Protein AF-A0AAJ2NTK8-F1 (afdb_monomer)

Secondary structure (DSSP, 8-state):
-TTTTSTTHHHHHHHHHHHHHHHHTSHHHHHSHHHHHHHHHHHHHHHHHHHHHHHHHHHHHHHHHHS-HHHHHHHTT-

InterPro domains:
  IPR019712 Tetraprenyl-beta-curcumene synthase YtpB-like [PF10776] (2-61)

Solvent-accessible surface area (backbone atoms only — not comparable to full-atom values): 4261 Å² total; per-residue (Å²): 118,95,48,71,84,43,84,65,31,69,58,57,51,43,50,58,23,22,51,53,9,40,65,57,34,35,69,77,39,63,73,36,72,68,53,35,55,51,42,54,52,53,32,63,75,45,35,70,49,5,46,52,32,20,51,49,40,42,50,52,52,51,50,59,71,70,51,56,74,69,59,56,56,55,63,74,73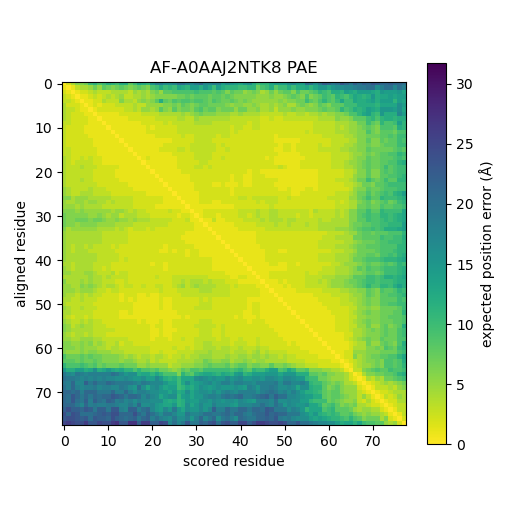,109

Foldseek 3Di:
DVLPPPVVSVVVLLVVLLVLLLVCLDPVQVVDPVSVVVSVVVNVVSPDSSVVNNVVNNVVVVVVVVDDPVVVVVVVVD

Structure (mmCIF, N/CA/C/O backbone):
data_AF-A0AAJ2NTK8-F1
#
_entry.id   AF-A0AAJ2NTK8-F1
#
loop_
_atom_site.group_PDB
_atom_site.id
_atom_site.type_symbol
_atom_site.label_atom_id
_atom_site.label_alt_id
_atom_site.label_comp_id
_atom_site.label_asym_id
_atom_site.label_entity_id
_atom_site.label_seq_id
_atom_site.pdbx_PDB_ins_code
_atom_site.Cartn_x
_atom_site.Cartn_y
_atom_site.Cartn_z
_atom_site.occupancy
_atom_site.B_iso_or_equiv
_atom_site.auth_seq_id
_atom_site.auth_comp_id
_atom_site.auth_asym_id
_atom_site.auth_atom_id
_atom_site.pdbx_PDB_model_num
ATOM 1 N N . LYS A 1 1 ? 0.010 -7.221 -16.977 1.00 63.53 1 LYS A N 1
ATOM 2 C CA . LYS A 1 1 ? -0.517 -7.245 -18.355 1.00 63.53 1 LYS A CA 1
ATOM 3 C C . LYS A 1 1 ? -0.717 -5.844 -18.939 1.00 63.53 1 LYS A C 1
ATOM 5 O O . LYS A 1 1 ? 0.067 -5.459 -19.785 1.00 63.53 1 LYS A O 1
ATOM 10 N N . HIS A 1 2 ? -1.658 -5.022 -18.453 1.00 80.94 2 HIS A N 1
ATOM 11 C CA . HIS A 1 2 ? -1.971 -3.722 -19.093 1.00 80.94 2 HIS A CA 1
ATOM 12 C C . HIS A 1 2 ? -0.858 -2.656 -19.079 1.00 80.94 2 HIS A C 1
ATOM 14 O O . HIS A 1 2 ? -0.886 -1.746 -19.892 1.00 80.94 2 HIS A O 1
ATOM 20 N N . THR A 1 3 ? 0.130 -2.752 -18.186 1.00 87.50 3 THR A N 1
ATOM 21 C CA . THR A 1 3 ? 1.224 -1.766 -18.093 1.00 87.50 3 THR A CA 1
ATOM 22 C C . THR A 1 3 ? 2.528 -2.224 -18.742 1.00 87.50 3 THR A C 1
ATOM 24 O O . THR A 1 3 ? 3.547 -1.561 -18.582 1.00 87.50 3 THR A O 1
ATOM 27 N N . GLU A 1 4 ? 2.556 -3.385 -19.398 1.00 88.69 4 GLU A N 1
ATOM 28 C CA . GLU A 1 4 ? 3.807 -3.982 -19.895 1.00 88.69 4 GLU A CA 1
ATOM 29 C C . GLU A 1 4 ? 4.391 -3.252 -21.104 1.00 88.69 4 GLU A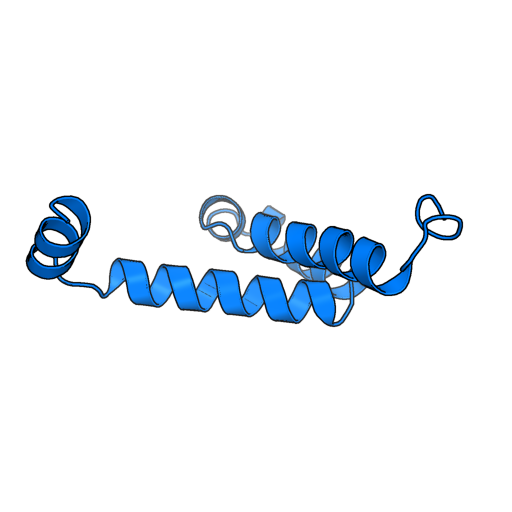 C 1
ATOM 31 O O . GLU A 1 4 ? 5.611 -3.244 -21.258 1.00 88.69 4 GLU A O 1
ATOM 36 N N . LEU A 1 5 ? 3.528 -2.609 -21.895 1.00 92.81 5 L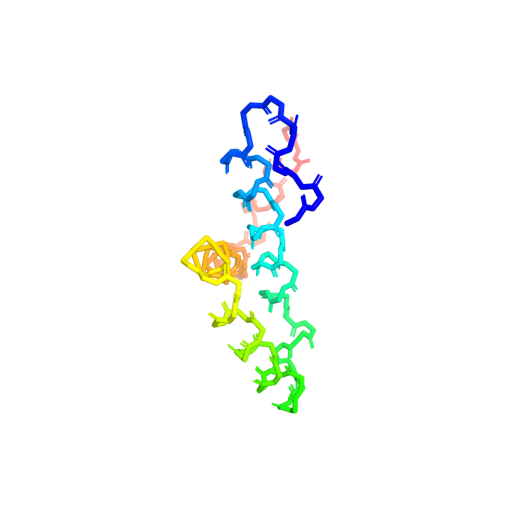EU A N 1
ATOM 37 C CA . LEU A 1 5 ? 3.885 -1.847 -23.093 1.00 92.81 5 LEU A CA 1
ATOM 38 C C . LEU A 1 5 ? 4.067 -0.346 -22.820 1.00 92.81 5 LEU A C 1
ATOM 40 O O . LEU A 1 5 ? 4.416 0.401 -23.726 1.00 92.81 5 LEU A O 1
ATOM 44 N N . LEU A 1 6 ? 3.830 0.108 -21.583 1.00 93.31 6 LEU A N 1
ATOM 45 C CA . LEU A 1 6 ? 4.021 1.513 -21.231 1.00 93.31 6 LEU A CA 1
ATOM 46 C C . LEU A 1 6 ? 5.518 1.838 -21.106 1.00 93.31 6 LEU A C 1
ATOM 48 O O . LEU A 1 6 ? 6.267 1.043 -20.513 1.00 93.31 6 LEU A O 1
ATOM 52 N N . PRO A 1 7 ? 5.959 3.021 -21.580 1.00 93.56 7 PRO A N 1
ATOM 53 C CA . PRO A 1 7 ? 7.285 3.522 -21.246 1.00 93.56 7 PRO A CA 1
ATOM 54 C C . PRO A 1 7 ? 7.426 3.574 -19.722 1.00 93.56 7 PRO A C 1
ATOM 56 O O . PRO A 1 7 ? 6.464 3.809 -18.997 1.00 93.56 7 PRO A O 1
ATOM 59 N N . HIS A 1 8 ? 8.616 3.270 -19.206 1.00 94.75 8 HIS A N 1
ATOM 60 C CA . HIS A 1 8 ? 8.857 3.174 -17.761 1.00 94.75 8 HIS A CA 1
ATOM 61 C C . HIS A 1 8 ? 7.906 2.206 -17.021 1.00 94.75 8 HIS A C 1
ATOM 63 O O . HIS A 1 8 ? 7.517 2.459 -15.881 1.00 94.75 8 HIS A O 1
ATOM 69 N N . LYS A 1 9 ? 7.564 1.051 -17.612 1.00 94.44 9 LYS A N 1
ATOM 70 C CA . LYS A 1 9 ? 6.632 0.051 -17.039 1.00 94.44 9 LYS A CA 1
ATOM 71 C C . LYS A 1 9 ? 6.777 -0.235 -15.537 1.00 94.44 9 LYS A C 1
ATOM 73 O O . LYS A 1 9 ? 5.773 -0.432 -14.856 1.00 94.44 9 LYS A O 1
ATOM 78 N N . LYS A 1 10 ? 8.006 -0.252 -14.998 1.00 93.62 10 LYS A N 1
ATOM 79 C CA . LYS A 1 10 ? 8.265 -0.479 -13.562 1.00 93.62 10 LYS A CA 1
ATOM 80 C C . LYS A 1 10 ? 7.642 0.616 -12.692 1.00 93.62 10 LYS A C 1
ATOM 82 O O . LYS A 1 10 ? 7.076 0.300 -11.650 1.00 93.62 10 LYS A O 1
ATOM 87 N N . PHE A 1 11 ? 7.702 1.870 -13.136 1.00 95.25 11 PHE A N 1
ATOM 88 C CA . PHE A 1 11 ? 7.076 2.999 -12.454 1.00 95.25 11 PHE A CA 1
ATOM 89 C C . PHE A 1 11 ? 5.553 2.852 -12.440 1.00 95.25 11 PHE A C 1
ATOM 91 O O . PHE A 1 11 ? 4.945 2.870 -11.377 1.00 95.25 11 PHE A O 1
ATOM 98 N N . HIS A 1 12 ? 4.926 2.577 -13.584 1.00 95.56 12 HIS A N 1
ATOM 99 C CA . HIS A 1 12 ? 3.472 2.377 -13.632 1.00 95.56 12 HIS A CA 1
ATOM 100 C C . HIS A 1 12 ? 3.006 1.182 -12.785 1.00 95.56 12 HIS A C 1
ATOM 102 O O . HIS A 1 12 ? 1.989 1.256 -12.097 1.00 95.56 12 HIS A O 1
ATOM 108 N N . GLN A 1 13 ? 3.771 0.087 -12.768 1.00 94.25 13 GLN A N 1
ATOM 109 C CA . GLN A 1 13 ? 3.499 -1.047 -11.880 1.00 94.25 13 GLN A CA 1
ATOM 110 C C . GLN A 1 13 ? 3.642 -0.674 -10.401 1.00 94.25 13 GLN A C 1
ATOM 112 O O . GLN A 1 13 ? 2.839 -1.132 -9.584 1.00 94.25 13 GLN A O 1
ATOM 117 N N . LEU A 1 14 ? 4.642 0.144 -10.056 1.00 95.50 14 LEU A N 1
ATOM 118 C CA . LEU A 1 14 ? 4.819 0.683 -8.711 1.00 95.50 14 LEU A CA 1
ATOM 119 C C . LEU A 1 14 ? 3.611 1.530 -8.307 1.00 95.50 14 LEU A C 1
ATOM 1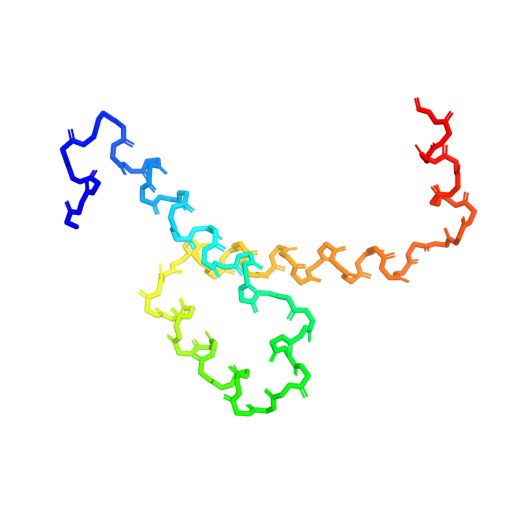21 O O . LEU A 1 14 ? 3.071 1.292 -7.233 1.00 95.50 14 LEU A O 1
ATOM 125 N N . ILE A 1 15 ? 3.154 2.447 -9.164 1.00 94.56 15 ILE A N 1
ATOM 126 C CA . ILE A 1 15 ? 1.982 3.293 -8.899 1.00 94.56 15 ILE A CA 1
ATOM 127 C C . ILE A 1 15 ? 0.729 2.437 -8.690 1.00 94.56 15 ILE A C 1
ATOM 129 O O . ILE A 1 15 ? 0.062 2.584 -7.669 1.00 94.56 15 ILE A O 1
ATOM 133 N N . ASN A 1 16 ? 0.449 1.477 -9.574 1.00 94.81 16 ASN A N 1
ATOM 134 C CA . ASN A 1 16 ? -0.737 0.621 -9.452 1.00 94.81 16 ASN A CA 1
ATOM 135 C C . ASN A 1 16 ? -0.737 -0.196 -8.151 1.00 94.81 16 ASN A C 1
ATOM 137 O O . ASN A 1 16 ? -1.743 -0.262 -7.443 1.00 94.81 16 ASN A O 1
ATOM 141 N N . ARG A 1 17 ? 0.405 -0.804 -7.807 1.00 95.62 17 ARG A N 1
ATOM 142 C CA . ARG A 1 17 ? 0.553 -1.564 -6.556 1.00 95.62 17 ARG A CA 1
ATOM 143 C C . ARG A 1 17 ? 0.558 -0.648 -5.334 1.00 95.62 17 ARG A C 1
ATOM 145 O O . ARG A 1 17 ? 0.027 -1.022 -4.291 1.00 95.62 17 ARG A O 1
ATOM 152 N N . GLY A 1 18 ? 1.150 0.532 -5.443 1.00 96.50 18 GLY A N 1
ATOM 153 C CA . GLY A 1 18 ? 1.240 1.504 -4.363 1.00 96.50 18 GLY A CA 1
ATOM 154 C C . GLY A 1 18 ? -0.117 2.085 -4.001 1.00 96.5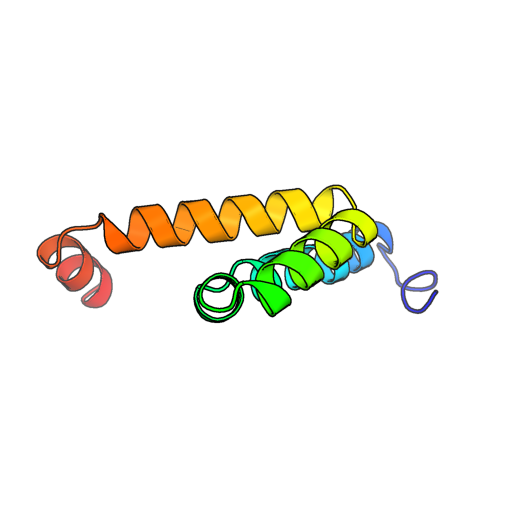0 18 GLY A C 1
ATOM 155 O O . GLY A 1 18 ? -0.499 2.042 -2.833 1.00 96.50 18 GLY A O 1
ATOM 156 N N . LEU A 1 19 ? -0.893 2.509 -5.001 1.00 96.50 19 LEU A N 1
ATOM 157 C CA . LEU A 1 19 ? -2.271 2.968 -4.823 1.00 96.50 19 LEU A CA 1
ATOM 158 C C . LEU A 1 19 ? -3.108 1.912 -4.102 1.00 96.50 19 LEU A C 1
ATOM 160 O O . LEU A 1 19 ? -3.750 2.229 -3.103 1.00 96.50 19 LEU A O 1
ATOM 164 N N . LEU A 1 20 ? -3.025 0.645 -4.523 1.00 95.88 20 LEU A N 1
ATOM 165 C CA . LEU A 1 20 ? -3.682 -0.466 -3.829 1.00 95.88 20 LEU A CA 1
ATOM 166 C C . LEU A 1 20 ? -3.341 -0.493 -2.326 1.00 95.88 20 LEU A C 1
ATOM 168 O O . LEU A 1 20 ? -4.236 -0.624 -1.492 1.00 95.88 20 LEU A O 1
ATOM 172 N N . GLY A 1 21 ? -2.065 -0.317 -1.969 1.00 97.06 21 GLY A N 1
ATOM 173 C CA . GLY A 1 21 ? -1.618 -0.220 -0.576 1.00 97.06 21 GLY A CA 1
ATOM 174 C C . GLY A 1 21 ? -2.238 0.962 0.177 1.00 97.06 21 GLY A C 1
ATOM 175 O O . GLY A 1 21 ? -2.742 0.787 1.289 1.00 97.06 21 GLY A O 1
ATOM 176 N N . ILE A 1 22 ? -2.265 2.146 -0.444 1.00 96.81 22 ILE A N 1
ATOM 177 C CA . ILE A 1 22 ? -2.857 3.365 0.132 1.00 96.81 22 ILE A CA 1
ATOM 178 C C . ILE A 1 22 ? -4.352 3.166 0.399 1.00 96.81 22 ILE A C 1
ATOM 180 O O . ILE A 1 22 ? -4.807 3.417 1.518 1.00 96.81 22 ILE A O 1
ATOM 184 N N . TYR A 1 23 ? -5.109 2.664 -0.580 1.00 95.94 23 TYR A N 1
ATOM 185 C CA . TYR A 1 23 ? -6.550 2.434 -0.438 1.00 95.94 23 TYR A CA 1
ATOM 186 C C . TYR A 1 23 ? -6.859 1.441 0.684 1.00 95.94 23 TYR A C 1
ATOM 188 O O . TYR A 1 23 ? -7.739 1.681 1.514 1.00 95.94 23 TYR A O 1
ATOM 196 N N . LEU A 1 24 ? -6.101 0.347 0.759 1.00 97.00 24 LEU A N 1
ATOM 197 C CA . LEU A 1 24 ? -6.312 -0.680 1.778 1.00 97.00 24 LEU A CA 1
ATOM 198 C C . LEU A 1 24 ? -5.860 -0.247 3.182 1.00 97.00 24 LEU A C 1
ATOM 200 O O . LEU A 1 24 ? -6.293 -0.850 4.164 1.00 97.00 24 LEU A O 1
ATOM 204 N N . SER A 1 25 ? -5.037 0.802 3.300 1.00 96.19 25 SER A N 1
ATOM 205 C CA . SER A 1 25 ? -4.611 1.373 4.590 1.00 96.19 25 SER A CA 1
ATOM 206 C C . SER A 1 25 ? -5.707 2.168 5.310 1.00 96.19 25 SER A C 1
ATOM 208 O O . SER A 1 25 ? -5.550 2.515 6.485 1.00 96.19 25 SER A O 1
ATOM 210 N N . ASP A 1 26 ? -6.818 2.466 4.630 1.00 95.44 26 ASP A N 1
ATOM 211 C CA . ASP A 1 26 ? -7.857 3.338 5.161 1.00 95.44 26 ASP A CA 1
ATOM 212 C C . ASP A 1 26 ? -8.506 2.796 6.449 1.00 95.44 26 ASP A C 1
ATOM 214 O O . ASP A 1 26 ? -8.691 1.590 6.657 1.00 95.44 26 ASP A O 1
ATOM 218 N N . SER A 1 27 ? -8.880 3.708 7.349 1.00 92.44 27 SER A N 1
ATOM 219 C CA . SER A 1 27 ? -9.497 3.352 8.629 1.00 92.44 27 SER A CA 1
ATOM 220 C C . SER A 1 27 ? -10.821 2.603 8.443 1.00 92.44 27 SER A C 1
ATOM 222 O O . SER A 1 27 ? -11.125 1.707 9.238 1.00 92.44 27 SER A O 1
ATOM 224 N N . LYS A 1 28 ? -11.571 2.888 7.371 1.00 94.06 28 LYS A N 1
ATOM 225 C CA . LYS A 1 28 ? -12.830 2.209 7.025 1.00 94.06 28 LYS A CA 1
ATOM 226 C C . LYS A 1 28 ? -12.619 0.712 6.786 1.00 94.06 28 LYS A C 1
ATOM 228 O O . LYS A 1 28 ? -13.419 -0.096 7.254 1.00 94.06 28 LYS A O 1
ATOM 233 N N . VAL A 1 29 ? -11.504 0.338 6.154 1.00 95.31 29 VAL A N 1
ATOM 234 C CA . VAL A 1 29 ? -11.119 -1.060 5.890 1.00 95.31 29 VAL A CA 1
ATOM 235 C C . VAL A 1 29 ? -10.808 -1.786 7.201 1.00 95.31 29 VAL A C 1
ATOM 237 O O . VAL A 1 29 ? -11.230 -2.923 7.418 1.00 95.31 29 VAL A O 1
ATOM 240 N N . ARG A 1 30 ? -10.105 -1.117 8.124 1.00 90.50 30 ARG A N 1
ATOM 241 C CA . ARG A 1 30 ? -9.696 -1.704 9.411 1.00 90.50 30 ARG A CA 1
ATOM 242 C C . ARG A 1 30 ? -10.839 -1.885 10.409 1.00 90.50 30 ARG A C 1
ATOM 244 O O . ARG A 1 30 ? -10.727 -2.771 11.257 1.00 90.50 30 ARG A O 1
ATOM 251 N N . ARG A 1 31 ? -11.902 -1.076 10.322 1.00 94.00 31 ARG A N 1
ATOM 252 C CA . ARG A 1 31 ? -13.073 -1.147 11.220 1.00 94.00 31 ARG A CA 1
ATOM 253 C C . ARG A 1 31 ? -13.856 -2.454 11.081 1.00 94.00 31 ARG A C 1
ATOM 255 O O . ARG A 1 31 ? -14.503 -2.871 12.033 1.00 94.00 31 ARG A O 1
ATOM 262 N N . GLN A 1 32 ? -13.777 -3.120 9.931 1.00 95.38 32 GLN A N 1
ATOM 263 C CA . GLN A 1 32 ? -14.538 -4.336 9.654 1.00 95.38 32 GLN A CA 1
ATOM 264 C C . GLN A 1 32 ? -13.611 -5.559 9.627 1.00 95.38 32 GLN A C 1
ATOM 266 O O . GLN A 1 32 ? -12.757 -5.688 8.751 1.00 95.38 32 GLN A O 1
ATOM 271 N N . LYS A 1 33 ? -13.778 -6.501 10.569 1.00 94.88 33 LYS A N 1
ATOM 272 C CA . LYS A 1 33 ? -12.869 -7.659 10.738 1.00 94.88 33 LYS A CA 1
ATOM 273 C C . LYS A 1 33 ? -12.728 -8.506 9.463 1.00 94.88 33 LYS A C 1
ATOM 275 O O . LYS A 1 33 ? -11.612 -8.895 9.120 1.00 94.88 33 LYS A O 1
ATOM 280 N N . LYS A 1 34 ? -13.839 -8.766 8.760 1.00 96.56 34 LYS A N 1
ATOM 281 C CA . LYS A 1 34 ? -13.860 -9.537 7.502 1.00 96.56 34 LYS A CA 1
ATOM 282 C C . LYS A 1 34 ? -13.125 -8.798 6.378 1.00 96.56 34 LYS A C 1
ATOM 284 O O . LYS A 1 34 ? -12.228 -9.369 5.764 1.00 96.56 34 LYS A O 1
ATOM 289 N N . VAL A 1 35 ? -13.425 -7.511 6.187 1.00 96.50 35 VAL A N 1
ATOM 290 C CA . VAL A 1 35 ? -12.777 -6.665 5.170 1.00 96.50 35 VAL A CA 1
ATOM 291 C C . VAL A 1 35 ? -11.282 -6.527 5.444 1.00 96.50 35 VAL A C 1
ATOM 293 O O . VAL A 1 35 ? -10.477 -6.689 4.536 1.00 96.50 35 VAL A O 1
ATOM 296 N N . ARG A 1 36 ? -10.876 -6.349 6.705 1.00 95.88 36 ARG A N 1
ATOM 297 C CA . ARG A 1 36 ? -9.460 -6.319 7.093 1.00 95.88 36 ARG A CA 1
ATOM 298 C C . ARG A 1 36 ? -8.730 -7.619 6.748 1.00 95.88 36 ARG A C 1
ATOM 300 O O . ARG A 1 36 ? -7.570 -7.576 6.347 1.00 95.88 36 ARG A O 1
ATOM 307 N N . LYS A 1 37 ? -9.378 -8.777 6.923 1.00 96.69 37 LYS A N 1
ATOM 308 C CA . LYS A 1 37 ? -8.797 -10.080 6.556 1.00 96.69 37 LYS A CA 1
ATOM 309 C C . LYS A 1 37 ? -8.610 -10.184 5.039 1.00 96.69 37 LYS A C 1
ATOM 311 O O . LYS A 1 37 ? -7.527 -10.563 4.604 1.00 96.69 37 LYS A O 1
ATOM 316 N N . LEU A 1 38 ? -9.619 -9.783 4.262 1.00 96.50 38 LEU A N 1
ATOM 317 C CA . LEU A 1 38 ? -9.544 -9.709 2.798 1.00 96.50 38 LEU A CA 1
ATOM 318 C C . LEU A 1 38 ? -8.436 -8.757 2.332 1.00 96.50 38 LEU A C 1
ATOM 320 O O . LEU A 1 38 ? -7.584 -9.151 1.543 1.00 96.50 38 LEU A O 1
ATOM 324 N N . ALA A 1 39 ? -8.380 -7.548 2.892 1.00 96.12 39 ALA A N 1
ATOM 325 C CA . ALA A 1 39 ? -7.368 -6.546 2.576 1.00 96.12 39 ALA A CA 1
ATOM 326 C C . ALA A 1 39 ? -5.943 -7.076 2.774 1.00 96.12 39 ALA A C 1
ATOM 328 O O . ALA A 1 39 ? -5.095 -6.883 1.911 1.00 96.12 39 ALA A O 1
ATOM 329 N N . LYS A 1 40 ? -5.678 -7.813 3.863 1.00 95.06 40 LYS A N 1
ATOM 330 C CA . LYS A 1 40 ? -4.369 -8.455 4.080 1.00 95.06 40 LYS A CA 1
ATOM 331 C C . LYS A 1 40 ? -4.014 -9.463 2.984 1.00 95.06 40 LYS A C 1
ATOM 333 O O . LYS A 1 40 ? -2.857 -9.515 2.574 1.00 95.06 40 LYS A O 1
ATOM 338 N N . GLY A 1 41 ? -4.990 -10.236 2.505 1.00 96.31 41 GLY A N 1
ATOM 339 C CA . GLY A 1 41 ? -4.803 -11.134 1.362 1.00 96.31 41 GLY A CA 1
ATOM 340 C C . GLY A 1 41 ? -4.440 -10.365 0.092 1.00 96.31 41 GLY A C 1
ATOM 341 O O . GLY A 1 41 ? -3.443 -10.681 -0.552 1.00 96.31 41 GLY A O 1
ATOM 342 N N . ILE A 1 42 ? -5.181 -9.292 -0.199 1.00 95.50 42 ILE A N 1
ATOM 343 C CA . ILE A 1 42 ? -4.970 -8.448 -1.384 1.00 95.50 42 ILE A CA 1
ATOM 344 C C . ILE A 1 42 ? -3.597 -7.754 -1.343 1.00 95.50 42 ILE A C 1
ATOM 346 O O . ILE A 1 42 ? -2.873 -7.749 -2.339 1.00 95.50 42 ILE A O 1
ATOM 350 N N . ILE A 1 43 ? -3.186 -7.224 -0.186 1.00 96.25 43 ILE A N 1
ATOM 351 C CA . ILE A 1 43 ? -1.859 -6.608 -0.009 1.00 96.25 43 ILE A CA 1
ATOM 352 C C . ILE A 1 43 ? -0.757 -7.631 -0.290 1.00 96.25 43 ILE A C 1
ATOM 354 O O . ILE A 1 43 ? 0.202 -7.317 -0.993 1.00 96.25 43 ILE A O 1
ATOM 358 N N . LYS A 1 44 ? -0.908 -8.868 0.206 1.00 94.69 44 LYS A N 1
ATOM 359 C CA . LYS A 1 44 ? 0.067 -9.940 -0.028 1.00 94.69 44 LYS A CA 1
ATOM 360 C C . LYS A 1 44 ? 0.198 -10.262 -1.520 1.00 94.69 44 LYS A C 1
ATOM 362 O O . LYS A 1 44 ? 1.315 -10.426 -1.999 1.00 94.69 44 LYS A O 1
ATOM 367 N N . THR A 1 45 ? -0.912 -10.283 -2.261 1.00 93.50 45 THR A N 1
ATOM 368 C CA . THR A 1 45 ? -0.888 -10.481 -3.722 1.00 93.50 45 THR A CA 1
ATOM 369 C C . THR A 1 45 ? -0.340 -9.274 -4.492 1.00 93.50 45 THR A C 1
ATOM 371 O O . THR A 1 45 ? 0.233 -9.443 -5.565 1.00 93.50 45 THR A O 1
ATOM 374 N N . GLY A 1 46 ? -0.470 -8.059 -3.949 1.00 89.56 46 GLY A N 1
ATOM 375 C CA . GLY A 1 46 ? 0.064 -6.825 -4.540 1.00 89.56 46 GLY A CA 1
ATOM 376 C C . GLY A 1 46 ? 1.588 -6.673 -4.421 1.00 89.56 46 GLY A C 1
ATOM 377 O O . GLY A 1 46 ? 2.196 -5.884 -5.149 1.00 89.56 46 GLY A O 1
ATOM 378 N N . GLY A 1 47 ? 2.220 -7.466 -3.553 1.00 93.88 47 GLY A N 1
ATOM 379 C CA . GLY A 1 47 ? 3.668 -7.513 -3.366 1.00 93.88 47 GLY A CA 1
ATOM 380 C C . GLY A 1 47 ? 4.227 -6.358 -2.529 1.00 93.88 47 GLY A C 1
ATOM 381 O O . GLY A 1 47 ? 3.500 -5.606 -1.877 1.00 93.88 47 GLY A O 1
ATOM 382 N N . TRP A 1 48 ? 5.554 -6.219 -2.546 1.00 95.31 48 TRP A N 1
ATOM 383 C CA . TRP A 1 48 ? 6.289 -5.307 -1.660 1.00 95.31 48 TRP A CA 1
ATOM 384 C C . TRP A 1 48 ? 5.876 -3.841 -1.773 1.00 95.31 48 TRP A C 1
ATOM 386 O O . TRP A 1 48 ? 5.754 -3.168 -0.755 1.00 95.31 48 TRP A O 1
ATOM 396 N N . ALA A 1 49 ? 5.599 -3.358 -2.986 1.00 95.81 49 ALA A N 1
ATOM 397 C CA . ALA A 1 49 ? 5.120 -1.996 -3.196 1.00 95.81 49 ALA A CA 1
ATOM 398 C C . ALA A 1 49 ? 3.804 -1.742 -2.442 1.00 95.81 49 ALA A C 1
ATOM 400 O O . ALA A 1 49 ? 3.710 -0.795 -1.667 1.00 95.81 49 ALA A O 1
ATOM 401 N N . SER A 1 50 ? 2.811 -2.626 -2.589 1.00 97.06 50 SER A N 1
ATOM 402 C CA . SER A 1 50 ? 1.545 -2.508 -1.856 1.00 97.06 50 SER A CA 1
ATOM 403 C C . SER A 1 50 ? 1.750 -2.540 -0.346 1.00 97.06 50 SER A C 1
ATOM 405 O O . SER A 1 50 ? 1.102 -1.783 0.371 1.00 97.06 50 SER A O 1
ATOM 407 N N . TYR A 1 51 ? 2.670 -3.373 0.141 1.00 96.94 51 TYR A N 1
ATOM 408 C CA . TYR A 1 51 ? 2.984 -3.449 1.565 1.00 96.94 51 TYR A CA 1
ATOM 409 C C . TYR A 1 51 ? 3.640 -2.165 2.096 1.00 96.94 51 TYR A C 1
ATOM 411 O O . TYR A 1 51 ? 3.204 -1.638 3.120 1.00 96.94 51 TYR A O 1
ATOM 419 N N . PHE A 1 52 ? 4.628 -1.621 1.376 1.00 97.25 52 PHE A N 1
ATOM 420 C CA . PHE A 1 52 ? 5.290 -0.359 1.716 1.00 97.25 52 PHE A CA 1
ATOM 421 C C . PHE A 1 52 ? 4.272 0.775 1.832 1.00 97.25 52 PHE A C 1
ATOM 423 O O . PHE A 1 52 ? 4.170 1.416 2.878 1.00 97.25 52 PHE A O 1
ATOM 430 N N . PHE A 1 53 ? 3.467 0.992 0.793 1.00 97.56 53 PHE A N 1
ATOM 431 C CA . PHE A 1 53 ? 2.487 2.075 0.790 1.00 97.56 53 PHE A CA 1
ATOM 432 C C . PHE A 1 53 ? 1.367 1.862 1.817 1.00 97.56 53 PHE A C 1
ATOM 434 O O . PHE A 1 53 ? 0.907 2.828 2.424 1.00 97.56 53 PHE A O 1
ATOM 441 N N . TYR A 1 54 ? 0.975 0.611 2.082 1.00 97.19 54 TYR A N 1
ATOM 442 C CA . TYR A 1 54 ? 0.038 0.290 3.158 1.00 97.19 54 TYR A CA 1
ATOM 443 C C . TYR A 1 54 ? 0.577 0.713 4.530 1.00 97.19 54 TYR A C 1
ATOM 445 O O . TYR A 1 54 ? -0.116 1.416 5.265 1.00 97.19 54 TYR A O 1
ATOM 453 N N . LEU A 1 55 ? 1.815 0.335 4.870 1.00 96.38 55 LEU A N 1
ATOM 454 C CA . LEU A 1 55 ? 2.435 0.714 6.143 1.00 96.38 55 LEU A CA 1
ATOM 455 C C . LEU A 1 55 ? 2.619 2.227 6.270 1.00 96.38 55 LEU A C 1
ATOM 457 O O . LEU A 1 55 ? 2.286 2.789 7.313 1.00 96.38 55 LEU A O 1
ATOM 461 N N . ASN A 1 56 ? 3.076 2.890 5.206 1.00 96.38 56 ASN A N 1
ATOM 462 C CA . ASN A 1 56 ? 3.204 4.347 5.183 1.00 96.38 56 ASN A CA 1
ATOM 463 C C . ASN A 1 56 ? 1.853 5.029 5.432 1.00 96.38 56 ASN A C 1
ATOM 465 O O . ASN A 1 56 ? 1.764 5.930 6.262 1.00 96.38 56 ASN A O 1
ATOM 469 N N . GLY A 1 57 ? 0.779 4.557 4.791 1.00 95.19 57 GLY A N 1
ATOM 470 C CA . GLY A 1 57 ? -0.568 5.086 5.009 1.00 95.19 57 GLY A CA 1
ATOM 471 C C . GLY A 1 57 ? -1.060 4.915 6.450 1.00 95.19 57 GLY A C 1
ATOM 472 O O . GLY A 1 57 ? -1.724 5.801 6.992 1.00 95.19 57 GLY A O 1
ATOM 473 N N . LEU A 1 58 ? -0.697 3.810 7.110 1.00 94.62 58 LEU A N 1
ATOM 474 C CA . LEU A 1 58 ? -0.988 3.613 8.532 1.00 94.62 58 LEU A CA 1
ATOM 475 C C . LEU A 1 58 ? -0.186 4.563 9.424 1.00 94.62 58 LEU A C 1
ATOM 477 O O . LEU A 1 58 ? -0.769 5.165 10.329 1.00 94.62 58 LEU A O 1
ATOM 481 N N . ALA A 1 59 ? 1.117 4.694 9.171 1.00 94.50 59 ALA A N 1
ATOM 482 C CA . ALA A 1 59 ? 2.007 5.563 9.931 1.00 94.50 59 ALA A CA 1
ATOM 483 C C . ALA A 1 59 ? 1.572 7.028 9.814 1.00 94.50 59 ALA A C 1
ATOM 485 O O . ALA A 1 59 ? 1.348 7.677 10.834 1.00 94.50 59 ALA A O 1
ATOM 486 N N . TYR A 1 60 ? 1.325 7.506 8.592 1.00 92.81 60 TYR A N 1
ATOM 487 C CA . TYR A 1 60 ? 0.846 8.862 8.325 1.00 92.81 60 TYR A CA 1
ATOM 488 C C . TYR A 1 60 ? -0.434 9.182 9.107 1.00 92.81 60 TYR A C 1
ATOM 490 O O . TYR A 1 60 ? -0.517 10.200 9.788 1.00 92.81 60 TYR A O 1
ATOM 498 N N . ARG A 1 61 ? -1.421 8.278 9.093 1.00 89.19 61 ARG A N 1
ATOM 499 C CA . ARG A 1 61 ? -2.680 8.474 9.833 1.00 89.19 61 ARG A CA 1
ATOM 500 C C . ARG A 1 61 ? -2.497 8.393 11.343 1.00 89.19 61 ARG A C 1
ATOM 502 O O . ARG A 1 61 ? -3.245 9.036 12.074 1.00 89.19 61 ARG A O 1
ATOM 509 N N . SER A 1 62 ? -1.557 7.579 11.816 1.00 89.44 62 SER A N 1
ATOM 510 C CA . SER A 1 62 ? -1.217 7.533 13.238 1.00 89.44 62 SER A CA 1
ATOM 511 C C . SER A 1 62 ? -0.624 8.869 13.681 1.00 89.44 62 SER A C 1
ATOM 513 O O . SER A 1 62 ? -1.102 9.446 14.651 1.00 89.44 62 SER A O 1
ATOM 515 N N . LEU A 1 63 ? 0.334 9.400 12.917 1.00 89.88 63 LEU A N 1
ATOM 516 C CA . LEU A 1 63 ? 0.948 10.705 13.168 1.00 89.88 63 LEU A CA 1
ATOM 517 C C . LEU A 1 63 ? -0.084 11.837 13.106 1.00 89.88 63 LEU A C 1
ATOM 519 O O . LEU A 1 63 ? -0.144 12.664 14.011 1.00 89.88 63 LEU A O 1
ATOM 523 N N . GLN A 1 64 ? -0.960 11.829 12.098 1.00 87.12 64 GLN A N 1
ATOM 524 C CA . GLN A 1 64 ? -2.020 12.826 11.952 1.00 87.12 64 GLN A CA 1
ATOM 525 C C . GLN A 1 64 ? -2.984 12.834 13.148 1.00 87.12 64 GLN A C 1
ATOM 527 O O . GLN A 1 64 ? -3.392 13.900 13.595 1.00 87.12 64 GLN A O 1
ATOM 532 N N . LYS A 1 65 ? -3.327 11.664 13.706 1.00 84.62 65 LYS A N 1
ATOM 533 C CA . LYS A 1 65 ? -4.172 11.570 14.910 1.00 84.62 65 LYS A CA 1
ATOM 534 C C . LYS A 1 65 ? -3.477 12.054 16.179 1.00 84.62 65 LYS A C 1
ATOM 536 O O . LYS A 1 65 ? -4.148 12.549 17.075 1.00 84.62 65 LYS A O 1
ATOM 541 N N . SER A 1 66 ? -2.164 11.873 16.261 1.00 82.62 66 SER A N 1
ATOM 542 C CA . SER A 1 66 ? -1.348 12.312 17.395 1.00 82.62 66 SER A CA 1
ATOM 543 C C . SER A 1 66 ? -0.932 13.782 17.299 1.00 82.62 66 SER A C 1
ATOM 545 O O . SER A 1 66 ? -0.346 14.302 18.243 1.00 82.62 66 SER A O 1
ATOM 547 N N . THR A 1 67 ? -1.221 14.458 16.182 1.00 79.31 67 THR A N 1
ATOM 548 C CA . THR A 1 67 ? -0.876 15.868 15.992 1.00 79.31 67 THR A CA 1
ATOM 549 C C . THR A 1 67 ? -1.845 16.749 16.792 1.00 79.31 67 THR A C 1
ATOM 551 O O . THR A 1 67 ? -3.054 16.672 16.564 1.00 79.31 67 THR A O 1
ATOM 554 N N . PRO A 1 68 ? -1.357 17.600 17.711 1.00 80.12 68 PRO A N 1
ATOM 555 C CA . PRO A 1 68 ? -2.208 18.494 18.486 1.00 80.12 68 PRO A CA 1
ATOM 556 C C . PRO A 1 68 ? -3.015 19.463 17.599 1.00 80.12 68 PRO A C 1
ATOM 558 O O . PRO A 1 68 ? -2.471 19.972 16.613 1.00 80.12 68 PRO A O 1
ATOM 561 N N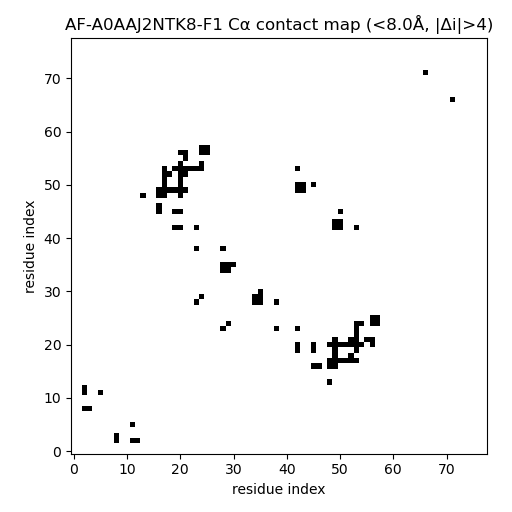 . PRO A 1 69 ? -4.259 19.825 17.981 1.00 74.12 69 PRO A N 1
ATOM 562 C CA . PRO A 1 69 ? -5.129 20.707 17.191 1.00 74.12 69 PRO A CA 1
ATOM 563 C C . PRO A 1 69 ? -4.521 22.080 16.869 1.00 74.12 69 PRO A C 1
ATOM 565 O O . PRO A 1 69 ? -4.889 22.705 15.875 1.00 74.12 69 PRO A O 1
ATOM 568 N N . PHE A 1 70 ? -3.595 22.566 17.706 1.00 78.94 70 PHE A N 1
ATOM 569 C CA . PHE A 1 70 ? -2.929 23.853 17.49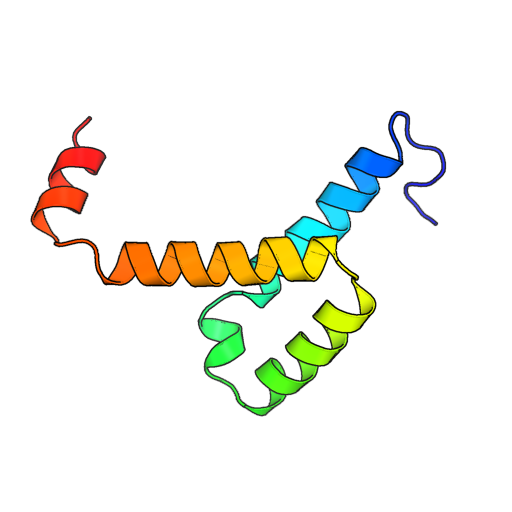5 1.00 78.94 70 PHE A CA 1
ATOM 570 C C . PHE A 1 70 ? -1.967 23.818 16.297 1.00 78.94 70 PHE A C 1
ATOM 572 O O . PHE A 1 70 ? -1.933 24.772 15.524 1.00 78.94 70 PHE A O 1
ATOM 579 N N . ILE A 1 71 ? -1.251 22.705 16.088 1.00 79.38 71 ILE A N 1
ATOM 580 C CA . ILE A 1 71 ? -0.337 22.528 14.949 1.00 79.38 71 ILE A CA 1
ATOM 581 C C . ILE A 1 71 ? -1.141 22.424 13.654 1.00 79.38 71 ILE A C 1
ATOM 583 O O . ILE A 1 71 ? -0.789 23.042 12.652 1.00 79.38 71 ILE A O 1
ATOM 587 N N . THR A 1 72 ? -2.261 21.696 13.677 1.00 77.06 72 THR A N 1
ATOM 588 C CA . THR A 1 72 ? -3.126 21.544 12.498 1.00 77.06 72 THR A CA 1
ATOM 589 C C . THR A 1 72 ? -3.677 22.891 12.028 1.00 77.06 72 THR A C 1
ATOM 591 O O . THR A 1 72 ? -3.684 23.157 10.830 1.00 77.06 72 THR A O 1
ATOM 594 N N . ARG A 1 73 ? -4.082 23.760 12.969 1.00 75.75 73 ARG A N 1
ATOM 595 C CA . ARG A 1 73 ? -4.572 25.118 12.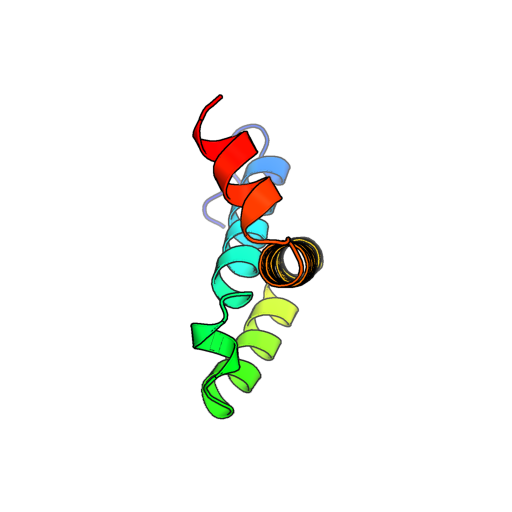673 1.00 75.75 73 ARG A CA 1
ATOM 596 C C . ARG A 1 73 ? -3.487 26.051 12.137 1.00 75.75 73 ARG A C 1
ATOM 598 O O . ARG A 1 73 ? -3.806 26.919 11.330 1.00 75.75 73 ARG A O 1
ATOM 605 N N . LEU A 1 74 ? -2.240 25.886 12.582 1.00 78.38 74 LEU A N 1
ATOM 606 C CA . LEU A 1 74 ? -1.105 26.681 12.110 1.00 78.38 74 LEU A CA 1
ATOM 607 C C . LEU A 1 74 ? -0.762 26.337 10.652 1.00 78.38 74 LEU A C 1
ATOM 609 O O . LEU A 1 74 ? -0.639 27.233 9.828 1.00 78.38 74 LEU A O 1
ATOM 613 N N . VAL A 1 75 ? -0.688 25.042 10.325 1.00 74.81 75 VAL A N 1
ATOM 614 C CA . VAL A 1 75 ? -0.379 24.566 8.964 1.00 74.81 75 VAL A CA 1
ATOM 615 C C . VAL A 1 75 ? -1.501 24.886 7.973 1.00 74.81 75 VAL A C 1
ATOM 617 O O . VAL A 1 75 ? -1.214 25.188 6.828 1.00 74.81 75 VAL A O 1
ATOM 620 N N . SER A 1 76 ? -2.772 24.864 8.389 1.00 71.62 76 SER A N 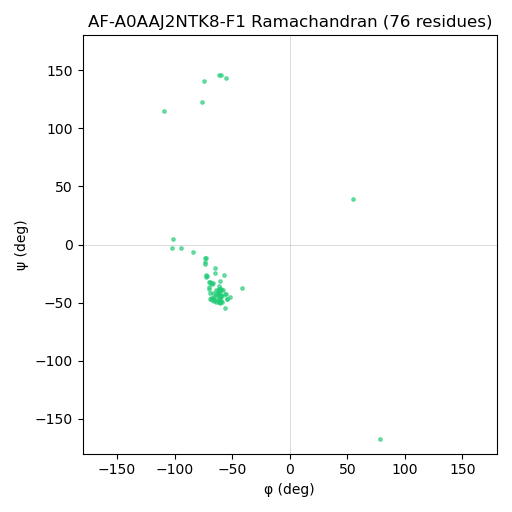1
ATOM 621 C CA . SER A 1 76 ? -3.898 25.196 7.496 1.00 71.62 76 SER A CA 1
ATOM 622 C C . SER A 1 76 ? -4.037 26.686 7.160 1.00 71.62 76 SER A C 1
ATOM 624 O O . SER A 1 76 ? -4.880 27.039 6.341 1.00 71.62 76 SER A O 1
ATOM 626 N N . LYS A 1 77 ? -3.310 27.561 7.866 1.00 64.06 77 LYS A N 1
ATOM 627 C CA . LYS A 1 77 ? -3.347 29.023 7.689 1.00 64.06 77 LYS A CA 1
ATOM 628 C C . LYS A 1 77 ? -2.149 29.569 6.899 1.00 64.06 77 LYS A C 1
ATOM 630 O O . LYS A 1 77 ? -2.104 30.776 6.677 1.00 64.06 77 LYS A O 1
ATOM 635 N N . LEU A 1 78 ? -1.208 28.698 6.535 1.00 57.31 78 LEU A N 1
ATOM 636 C CA . LEU A 1 78 ? -0.100 28.949 5.611 1.00 57.31 78 LEU A CA 1
ATOM 637 C C . LEU A 1 78 ? -0.509 28.513 4.202 1.00 57.31 78 LEU A C 1
ATOM 639 O O . LEU A 1 78 ? -0.080 29.195 3.251 1.00 57.31 78 LEU A O 1
#

Sequence (78 aa):
KHTELLPHKKFHQLINRGLLGIYLSDSKVRRQKKVRKLAKGIIKTGGWASYFFYLNGLAYRSLQKSTPPFITRLVSKL

Organism: Alkalihalophilus pseudofirmus (NCBI:txid79885)

pLDDT: mean 90.59, std 8.8, range [57.31, 97.56]

Mean predicted aligned error: 5.61 Å

Radius of gyration: 15.82 Å; Cα contacts (8 Å, |Δi|>4): 62; chains: 1; bounding box: 23×40×42 Å